Protein AF-A0A2R6Y3Q4-F1 (afdb_monomer_lite)

pLDDT: mean 91.63, std 10.3, range [46.16, 97.69]

Organism: NCBI:txid2163959

Foldseek 3Di:
DVVCVVVVVDDDQDDDPQLVVQLVVCCVQQNNVLSSQLSSCLVVLEEAEEQDPVNLVSCVVCVVSRVSHPYYYHDHPPPDDD

Radius of gyration: 13.36 Å; chains: 1; bounding box: 32×34×29 Å

Secondary structure (DSSP, 8-state):
-HHHHHTTSSPPPPP-HHHHHHHHHHHHHH-HHHHHHHHHHHHTT--EEES-HHHHHHHHHTTTT-TT---EEE--GGG---

Sequence (82 aa):
MKGLIEDEILYVLDGNEESVIKQIELSKALGSADAVNASIADLFGTSFLTVDKKLAYKMKSVEIELPNIRNVYYTTSQFRDY

Structure (mmCIF, N/CA/C/O backbone):
data_AF-A0A2R6Y3Q4-F1
#
_entry.id   AF-A0A2R6Y3Q4-F1
#
loop_
_atom_site.group_PDB
_atom_site.id
_atom_site.type_symbol
_atom_site.label_atom_id
_atom_site.label_alt_id
_atom_site.label_comp_id
_atom_site.label_asym_id
_atom_site.label_entity_id
_atom_site.label_seq_id
_atom_site.pdbx_PDB_ins_code
_atom_site.Cartn_x
_atom_site.Cartn_y
_atom_site.Cartn_z
_atom_site.occupancy
_atom_site.B_iso_or_equiv
_atom_site.auth_seq_id
_atom_site.auth_comp_id
_atom_site.auth_asym_id
_atom_site.auth_atom_id
_atom_site.pdbx_PDB_model_num
ATOM 1 N N . MET A 1 1 ? 17.713 -8.238 -6.897 1.00 77.75 1 MET A N 1
ATOM 2 C CA . MET A 1 1 ? 16.812 -7.062 -6.875 1.00 77.75 1 MET A CA 1
ATOM 3 C C . MET A 1 1 ? 17.122 -6.087 -8.003 1.00 77.75 1 MET A C 1
ATOM 5 O O . MET A 1 1 ? 16.273 -5.954 -8.862 1.00 77.75 1 MET A O 1
ATOM 9 N N . LYS A 1 2 ? 18.321 -5.479 -8.072 1.00 86.38 2 LYS A N 1
ATOM 10 C CA . LYS A 1 2 ? 18.702 -4.555 -9.165 1.00 86.38 2 LYS A CA 1
ATOM 11 C C . LYS A 1 2 ? 18.498 -5.145 -10.570 1.00 86.38 2 LYS A C 1
ATOM 13 O O . LYS A 1 2 ? 17.807 -4.531 -11.365 1.00 86.38 2 LYS A O 1
ATOM 18 N N . GLY A 1 3 ? 18.987 -6.368 -10.805 1.00 93.31 3 GLY A N 1
ATOM 19 C CA . GLY A 1 3 ? 18.793 -7.062 -12.086 1.00 93.31 3 GLY A CA 1
ATOM 20 C C . GLY A 1 3 ? 17.322 -7.255 -12.463 1.00 93.31 3 GLY A C 1
ATOM 21 O O . GLY A 1 3 ? 16.964 -7.038 -13.600 1.00 93.31 3 GLY A O 1
ATOM 22 N N . LEU A 1 4 ? 16.427 -7.511 -11.500 1.00 92.62 4 LEU A N 1
ATOM 23 C CA . LEU A 1 4 ? 14.992 -7.659 -11.789 1.00 92.62 4 LEU A CA 1
ATOM 24 C C . LEU A 1 4 ? 14.333 -6.351 -12.255 1.00 92.62 4 LEU A C 1
ATOM 26 O O . LEU A 1 4 ? 13.322 -6.395 -12.943 1.00 92.62 4 LEU A O 1
ATO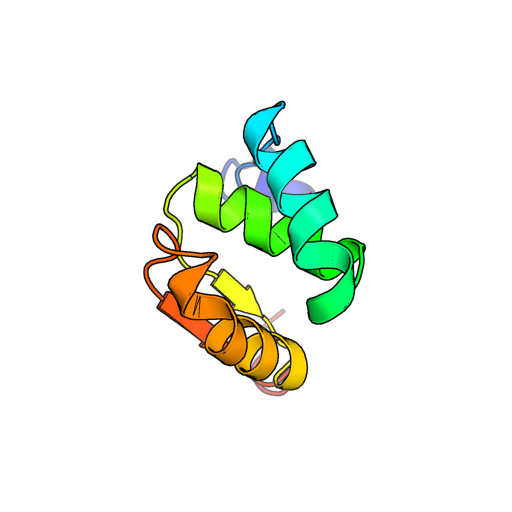M 30 N N . ILE A 1 5 ? 14.872 -5.200 -11.844 1.00 91.81 5 ILE A N 1
ATOM 31 C CA . ILE A 1 5 ? 14.409 -3.890 -12.316 1.00 91.81 5 ILE A CA 1
ATOM 32 C C . ILE A 1 5 ? 14.986 -3.617 -13.709 1.00 91.81 5 ILE A C 1
ATOM 34 O O . ILE A 1 5 ? 14.264 -3.168 -14.590 1.00 91.81 5 ILE A O 1
ATOM 38 N N . GLU A 1 6 ? 16.276 -3.906 -13.910 1.00 94.38 6 GLU A N 1
ATOM 39 C CA . GLU A 1 6 ? 16.962 -3.734 -15.201 1.00 94.38 6 GLU A CA 1
ATOM 40 C C . GLU A 1 6 ? 16.381 -4.644 -16.293 1.00 94.38 6 GLU A C 1
ATOM 42 O O . GLU A 1 6 ? 16.249 -4.215 -17.434 1.00 94.38 6 GLU A O 1
ATOM 47 N N . ASP A 1 7 ? 15.972 -5.856 -15.922 1.00 95.38 7 ASP A N 1
ATOM 48 C CA . ASP A 1 7 ? 15.319 -6.838 -16.791 1.00 95.38 7 ASP A CA 1
ATOM 49 C C . ASP A 1 7 ? 13.805 -6.570 -16.956 1.00 95.38 7 ASP A C 1
ATOM 51 O O . ASP A 1 7 ? 13.088 -7.409 -17.498 1.00 95.38 7 ASP A O 1
ATOM 55 N N . GLU A 1 8 ? 13.297 -5.435 -16.452 1.00 90.00 8 GLU A N 1
ATOM 56 C CA . GLU A 1 8 ? 11.886 -5.006 -16.518 1.00 90.00 8 GLU A CA 1
ATOM 57 C C . GLU A 1 8 ? 10.872 -6.008 -15.926 1.00 90.00 8 GLU A C 1
ATOM 59 O O . GLU A 1 8 ? 9.678 -5.967 -16.218 1.00 90.00 8 GLU A O 1
ATOM 64 N N . ILE A 1 9 ? 11.325 -6.898 -15.040 1.00 93.25 9 ILE A N 1
ATOM 65 C CA . ILE A 1 9 ? 10.461 -7.832 -14.303 1.00 93.25 9 ILE A CA 1
ATOM 66 C C . ILE A 1 9 ? 9.733 -7.093 -13.172 1.00 93.25 9 ILE A C 1
ATOM 68 O O . ILE A 1 9 ? 8.577 -7.389 -12.864 1.00 93.25 9 ILE A O 1
ATOM 72 N N . LEU A 1 10 ? 10.413 -6.134 -12.535 1.00 92.25 10 LEU A N 1
ATOM 73 C CA . LEU A 1 10 ? 9.855 -5.270 -11.498 1.00 92.25 10 LEU A CA 1
ATOM 74 C C . LEU A 1 10 ? 9.783 -3.827 -11.987 1.00 92.25 10 LEU A C 1
ATOM 76 O O . LEU A 1 10 ? 10.806 -3.175 -12.188 1.00 92.25 10 LEU A O 1
ATOM 80 N N . TYR A 1 11 ? 8.562 -3.312 -12.085 1.00 91.19 11 TYR A N 1
ATOM 81 C CA . TYR A 1 11 ? 8.313 -1.906 -12.373 1.00 91.19 11 TYR A CA 1
ATOM 82 C C . TYR A 1 11 ? 8.340 -1.080 -11.088 1.00 91.19 11 TYR A C 1
ATOM 84 O O . TYR A 1 11 ? 7.751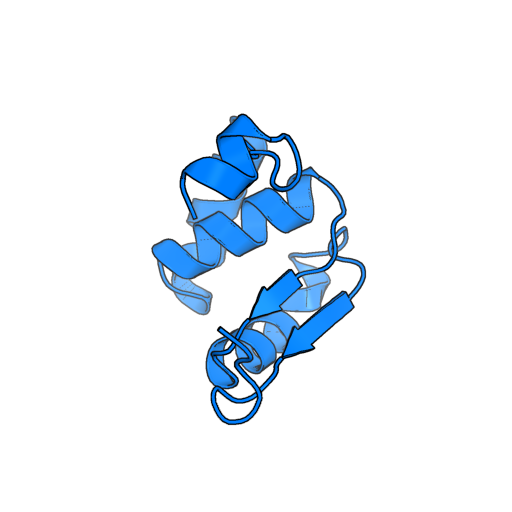 -1.461 -10.074 1.00 91.19 11 TYR A O 1
ATOM 92 N N . VAL A 1 12 ? 9.014 0.068 -11.139 1.00 91.62 12 VAL A N 1
ATOM 93 C CA . VAL A 1 12 ? 8.968 1.065 -10.066 1.00 91.62 12 VAL A CA 1
ATOM 94 C C . VAL A 1 12 ? 7.697 1.888 -10.241 1.00 91.62 12 VAL A C 1
ATOM 96 O O . VAL A 1 12 ? 7.427 2.389 -11.331 1.00 91.62 12 VAL A O 1
ATOM 99 N N . LEU A 1 13 ? 6.910 1.995 -9.173 1.00 92.69 13 LEU A N 1
ATOM 100 C CA . LEU A 1 13 ? 5.716 2.828 -9.139 1.00 92.69 13 LEU A CA 1
ATOM 101 C C . LEU A 1 13 ? 6.022 4.108 -8.371 1.00 92.69 13 LEU A C 1
ATOM 103 O O . LEU A 1 13 ? 6.434 4.049 -7.212 1.00 92.69 13 LEU A O 1
ATOM 107 N N . ASP A 1 14 ? 5.772 5.242 -9.015 1.00 93.81 14 ASP A N 1
ATOM 108 C CA . ASP A 1 14 ? 5.920 6.558 -8.411 1.00 93.81 14 ASP A CA 1
ATOM 109 C C . ASP A 1 14 ? 4.564 7.097 -7.957 1.00 93.81 14 ASP A C 1
ATOM 111 O O . ASP A 1 14 ? 3.554 6.991 -8.657 1.00 93.81 14 ASP A O 1
ATOM 115 N N . GLY A 1 15 ? 4.549 7.690 -6.766 1.00 93.75 15 GLY A N 1
ATOM 116 C CA . GLY A 1 15 ? 3.384 8.399 -6.257 1.00 93.75 15 GLY A CA 1
ATOM 117 C C . GLY A 1 15 ? 3.162 9.741 -6.957 1.00 93.75 15 GLY A C 1
ATOM 118 O O . GLY A 1 15 ? 4.070 10.341 -7.531 1.00 93.75 15 GLY A O 1
ATOM 119 N N . ASN A 1 16 ? 1.938 10.244 -6.850 1.00 96.19 16 ASN A N 1
AT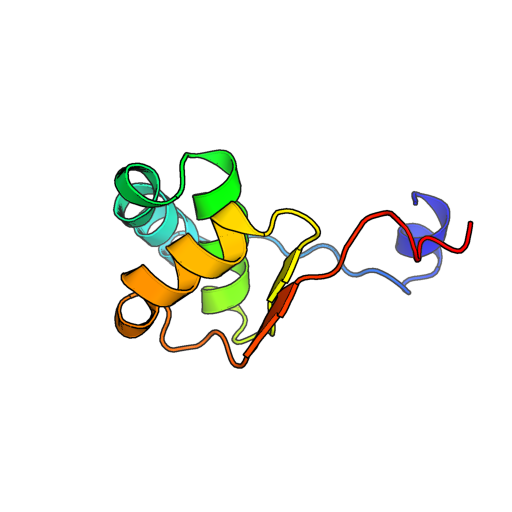OM 120 C CA . ASN A 1 16 ? 1.545 11.599 -7.228 1.00 96.19 16 ASN A CA 1
ATOM 121 C C . ASN A 1 16 ? 0.998 12.370 -6.008 1.00 96.19 16 ASN A C 1
ATOM 123 O O . ASN A 1 16 ? 0.947 11.845 -4.893 1.00 96.19 16 ASN A O 1
ATOM 127 N N . GLU A 1 17 ? 0.554 13.608 -6.225 1.00 97.62 17 GLU A N 1
ATOM 128 C CA . GLU A 1 17 ? -0.041 14.453 -5.181 1.00 97.62 17 GLU A CA 1
ATOM 129 C C . GLU A 1 17 ? -1.173 13.751 -4.408 1.00 97.62 17 GLU A C 1
ATOM 131 O O . GLU A 1 17 ? -1.188 13.787 -3.179 1.00 97.62 17 GLU A O 1
ATOM 136 N N . GLU A 1 18 ? -2.064 13.037 -5.102 1.00 96.00 18 GLU A N 1
ATOM 137 C CA . GLU A 1 18 ? -3.167 12.292 -4.485 1.00 96.00 18 GLU A CA 1
ATOM 138 C C . GLU A 1 18 ? -2.653 11.209 -3.527 1.00 96.00 18 GLU A C 1
ATOM 140 O O . GLU A 1 18 ? -3.075 11.145 -2.371 1.00 96.00 18 GLU A O 1
ATOM 145 N N . SER A 1 19 ? -1.672 10.410 -3.955 1.00 96.38 19 SER A N 1
ATOM 146 C CA . SER A 1 19 ? -1.069 9.384 -3.095 1.00 96.38 19 SER A CA 1
ATOM 147 C C . SER A 1 19 ? -0.314 9.969 -1.897 1.00 96.38 19 SER A C 1
ATOM 149 O O . SER A 1 19 ? -0.253 9.330 -0.845 1.00 96.38 19 SER A O 1
ATOM 151 N N . VAL A 1 20 ? 0.228 11.186 -2.018 1.00 97.06 20 VAL A N 1
ATOM 152 C CA . VAL A 1 20 ? 0.905 11.887 -0.915 1.00 97.06 20 VAL A CA 1
ATOM 153 C C . VAL A 1 20 ? -0.111 12.384 0.112 1.00 97.06 20 VAL A C 1
ATOM 155 O O . VAL A 1 20 ? 0.092 12.199 1.312 1.00 97.06 20 VAL A O 1
ATOM 158 N N . ILE A 1 21 ? -1.230 12.961 -0.333 1.00 97.69 21 ILE A N 1
ATOM 159 C CA . ILE A 1 21 ? -2.325 13.359 0.564 1.00 97.69 21 ILE A CA 1
ATOM 160 C C . ILE A 1 21 ? -2.851 12.125 1.304 1.00 97.69 21 ILE A C 1
ATOM 162 O O . ILE A 1 21 ? -2.903 12.107 2.535 1.00 97.69 21 ILE A O 1
ATOM 166 N N . LYS A 1 22 ? -3.123 11.046 0.566 1.00 96.94 22 LYS A N 1
ATOM 167 C CA . LYS A 1 22 ? -3.588 9.774 1.124 1.00 96.94 22 LYS A CA 1
ATOM 168 C C . LYS A 1 22 ? -2.602 9.172 2.130 1.00 96.94 22 LYS A C 1
ATOM 170 O O . LYS A 1 22 ? -2.996 8.681 3.187 1.00 96.94 22 LYS A O 1
ATOM 175 N N . GLN A 1 23 ? -1.303 9.240 1.842 1.00 96.88 23 GLN A N 1
ATOM 176 C CA . GLN A 1 23 ? -0.252 8.807 2.764 1.00 96.88 23 GLN A CA 1
ATOM 177 C C . GLN A 1 23 ? -0.331 9.566 4.096 1.00 96.88 23 GLN A C 1
ATOM 179 O O . GLN A 1 23 ? -0.191 8.953 5.156 1.00 96.88 23 GLN A O 1
ATOM 184 N N . ILE A 1 24 ? -0.543 10.887 4.066 1.00 96.81 24 ILE A N 1
ATOM 185 C CA . ILE A 1 24 ? -0.657 11.707 5.281 1.00 96.81 24 ILE A CA 1
ATOM 186 C C . ILE A 1 24 ? -1.860 11.249 6.112 1.00 96.81 24 ILE A C 1
ATOM 188 O O . ILE A 1 24 ? -1.713 11.040 7.319 1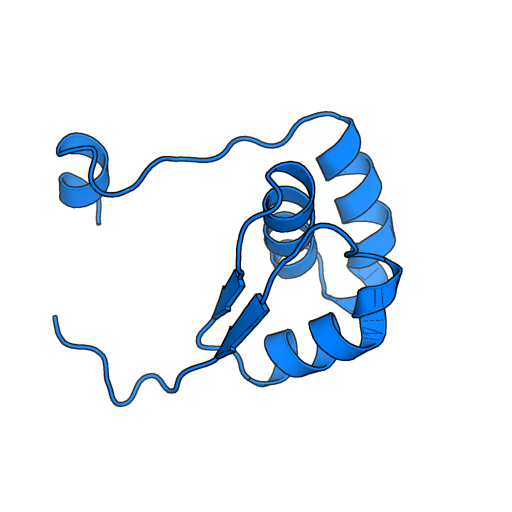.00 96.81 24 ILE A O 1
ATOM 192 N N . GLU A 1 25 ? -3.007 11.018 5.474 1.00 96.50 25 GLU A N 1
ATOM 193 C CA . GLU A 1 25 ? -4.232 10.533 6.126 1.00 96.50 25 GLU A CA 1
ATOM 194 C C . GLU A 1 25 ? -4.022 9.171 6.805 1.00 96.50 25 GLU A C 1
ATOM 196 O O . GLU A 1 25 ? -4.371 8.977 7.973 1.00 96.50 25 GLU A O 1
ATOM 201 N N . LEU A 1 26 ? -3.374 8.239 6.103 1.00 96.94 26 LEU A N 1
ATOM 202 C CA . LEU A 1 26 ? -3.151 6.868 6.569 1.00 96.94 26 LEU A CA 1
ATOM 203 C C . LEU A 1 26 ? -2.003 6.739 7.578 1.00 96.94 26 LEU A C 1
ATOM 205 O O . LEU A 1 26 ? -1.940 5.752 8.319 1.00 96.94 26 LEU A O 1
ATOM 209 N N . SER A 1 27 ? -1.096 7.720 7.638 1.00 96.12 27 SER A N 1
ATOM 210 C CA . SER A 1 27 ? 0.134 7.665 8.442 1.00 96.12 27 SER A CA 1
ATOM 211 C C . SER A 1 27 ? -0.117 7.359 9.920 1.00 96.12 27 SER A C 1
ATOM 213 O O . SER A 1 27 ? 0.658 6.632 10.542 1.00 96.12 27 SER A O 1
ATOM 215 N N . LYS A 1 28 ? -1.234 7.841 10.477 1.00 93.69 28 LYS A N 1
ATOM 216 C CA . LYS A 1 28 ? -1.614 7.604 11.874 1.00 93.69 28 LYS A CA 1
ATOM 217 C C . LYS A 1 28 ? -2.007 6.148 12.145 1.00 93.69 28 LYS A C 1
ATOM 219 O O . LYS A 1 28 ? -1.749 5.645 13.236 1.00 93.69 28 LYS A O 1
ATOM 224 N N . ALA A 1 29 ? -2.633 5.479 11.179 1.00 94.62 29 ALA A N 1
ATOM 225 C CA . ALA A 1 29 ? -3.099 4.100 11.321 1.00 94.62 29 ALA A CA 1
ATOM 226 C C . ALA A 1 29 ? -2.001 3.087 10.957 1.00 94.62 29 ALA A C 1
ATOM 228 O O . ALA A 1 29 ? -1.731 2.131 11.697 1.00 94.62 29 ALA A O 1
ATOM 229 N N . LEU A 1 30 ? -1.339 3.310 9.821 1.00 95.44 30 LEU A N 1
ATOM 230 C CA . LEU A 1 30 ? -0.395 2.355 9.244 1.00 95.44 30 LEU A CA 1
ATOM 231 C C . LEU A 1 30 ? 1.047 2.618 9.695 1.00 95.44 30 LEU A C 1
ATOM 233 O O . LEU A 1 30 ? 1.782 1.670 9.951 1.00 95.44 30 LEU A O 1
ATOM 237 N N . GLY A 1 31 ? 1.409 3.877 9.937 1.00 95.25 31 GLY A N 1
ATOM 238 C CA . GLY A 1 31 ? 2.796 4.324 10.070 1.00 95.25 31 GLY A CA 1
ATOM 239 C C . GLY A 1 31 ? 3.325 4.843 8.733 1.00 95.25 31 GLY A C 1
ATOM 240 O O . GLY A 1 31 ? 2.823 4.472 7.676 1.00 95.25 31 GLY A O 1
ATOM 241 N N . SER A 1 32 ? 4.327 5.725 8.763 1.00 91.44 32 SER A N 1
ATOM 242 C CA . SER A 1 32 ? 4.713 6.518 7.585 1.00 91.44 32 SER A CA 1
ATOM 243 C C . SER A 1 32 ? 5.108 5.679 6.368 1.00 91.44 32 SER A C 1
ATOM 245 O O . SER A 1 32 ? 4.633 5.958 5.276 1.00 91.44 32 SER A O 1
ATOM 247 N N . ALA A 1 33 ? 5.946 4.652 6.541 1.00 92.19 33 ALA A N 1
ATOM 248 C CA . ALA A 1 33 ? 6.413 3.824 5.425 1.00 92.19 33 ALA A CA 1
ATOM 249 C C . ALA A 1 33 ? 5.301 2.927 4.855 1.00 92.19 33 ALA A C 1
ATOM 251 O O . ALA A 1 33 ? 5.149 2.807 3.642 1.00 92.19 33 ALA A O 1
ATOM 252 N N . ASP A 1 34 ? 4.490 2.336 5.728 1.00 95.44 34 ASP A N 1
ATOM 253 C CA . ASP A 1 34 ? 3.382 1.475 5.320 1.00 95.44 34 ASP A CA 1
ATOM 254 C C . ASP A 1 34 ? 2.275 2.272 4.622 1.00 95.44 34 ASP A C 1
ATOM 256 O O . ASP A 1 34 ? 1.698 1.807 3.641 1.00 95.44 34 ASP A O 1
ATOM 260 N N . ALA A 1 35 ? 2.027 3.501 5.083 1.00 97.12 35 ALA A N 1
ATOM 261 C CA . ALA A 1 35 ? 1.094 4.427 4.458 1.00 97.12 35 ALA A CA 1
ATOM 262 C C . ALA A 1 35 ? 1.520 4.827 3.039 1.00 97.12 35 ALA A C 1
ATOM 264 O O . ALA A 1 35 ? 0.648 4.939 2.186 1.00 97.12 35 ALA A O 1
ATOM 265 N N . VAL A 1 36 ? 2.827 4.988 2.771 1.00 96.62 36 VAL A N 1
ATOM 266 C CA . VAL A 1 36 ? 3.350 5.236 1.409 1.00 96.62 36 VAL A CA 1
ATOM 267 C C . VAL A 1 36 ? 2.989 4.074 0.489 1.00 96.62 36 VAL A C 1
ATOM 269 O O . VAL A 1 36 ? 2.415 4.264 -0.578 1.00 96.62 36 VAL A O 1
ATOM 272 N N . ASN A 1 37 ? 3.305 2.845 0.901 1.00 95.69 37 ASN A N 1
ATOM 273 C CA . ASN A 1 37 ? 3.075 1.683 0.046 1.00 95.69 37 ASN A CA 1
ATOM 274 C C . ASN A 1 37 ? 1.573 1.446 -0.174 1.00 95.69 37 ASN A C 1
ATOM 276 O O . ASN A 1 37 ? 1.161 1.105 -1.281 1.00 95.69 37 ASN A O 1
ATOM 280 N N . ALA A 1 38 ? 0.754 1.626 0.867 1.00 97.12 38 ALA A N 1
ATOM 281 C CA . ALA A 1 38 ? -0.694 1.493 0.765 1.00 97.12 38 ALA A CA 1
ATOM 282 C C . ALA A 1 38 ? -1.303 2.570 -0.146 1.00 97.12 38 ALA A C 1
ATOM 284 O O . ALA A 1 38 ? -2.144 2.238 -0.977 1.00 97.12 38 ALA A O 1
ATOM 285 N N . SER A 1 39 ? -0.861 3.830 -0.047 1.00 97.62 39 SER A N 1
ATOM 286 C CA . SER A 1 39 ? -1.386 4.905 -0.895 1.00 97.62 39 SER A CA 1
ATOM 287 C C . SER A 1 39 ? -0.992 4.752 -2.361 1.00 97.62 39 SER A C 1
ATOM 289 O O . SER A 1 39 ? -1.812 5.006 -3.237 1.00 97.62 39 SER A O 1
ATOM 291 N N . ILE A 1 40 ? 0.227 4.285 -2.646 1.00 97.44 40 ILE A N 1
ATOM 292 C CA . ILE A 1 40 ? 0.648 3.962 -4.015 1.00 97.44 40 ILE A CA 1
ATOM 293 C C . ILE A 1 40 ? -0.170 2.778 -4.547 1.00 97.44 40 ILE A C 1
ATOM 295 O O . ILE A 1 40 ? -0.675 2.827 -5.666 1.00 97.44 40 ILE A O 1
ATOM 299 N N . ALA A 1 41 ? -0.355 1.719 -3.754 1.00 96.62 41 ALA A N 1
ATOM 300 C CA . ALA A 1 41 ? -1.138 0.566 -4.195 1.00 96.62 41 ALA A CA 1
ATOM 301 C C . ALA A 1 41 ? -2.600 0.931 -4.505 1.00 96.62 41 ALA A C 1
ATOM 303 O O . ALA A 1 41 ? -3.141 0.436 -5.499 1.00 96.62 41 ALA A O 1
ATOM 304 N N . ASP A 1 42 ? -3.198 1.808 -3.692 1.00 97.50 42 ASP A N 1
ATOM 305 C CA . ASP A 1 42 ? -4.538 2.367 -3.897 1.00 97.50 42 ASP A CA 1
ATOM 306 C C . ASP A 1 42 ? -4.592 3.248 -5.155 1.00 97.50 42 ASP A C 1
ATOM 308 O O . ASP A 1 42 ? -5.464 3.051 -5.997 1.00 97.50 42 ASP A O 1
ATOM 312 N N . LEU A 1 43 ? -3.610 4.132 -5.367 1.00 97.62 43 LEU A N 1
ATOM 313 C CA . LEU A 1 43 ? -3.530 4.975 -6.568 1.00 97.62 43 LEU A CA 1
ATOM 314 C C . LEU A 1 43 ? -3.561 4.148 -7.866 1.00 97.62 43 LEU A C 1
ATOM 316 O O . LEU A 1 43 ? -4.273 4.485 -8.809 1.00 97.62 43 LEU A O 1
ATOM 320 N N . PHE A 1 44 ? -2.798 3.054 -7.919 1.00 96.88 44 PHE A N 1
ATOM 321 C CA . PHE A 1 44 ? -2.700 2.209 -9.115 1.00 96.88 44 PHE A CA 1
ATOM 322 C C . PHE A 1 44 ? -3.741 1.076 -9.166 1.00 96.88 44 PHE A C 1
ATOM 324 O O . PHE A 1 44 ? -3.758 0.295 -10.120 1.00 96.88 44 PHE A O 1
ATOM 331 N N . GLY A 1 45 ? -4.603 0.946 -8.153 1.00 96.19 45 GLY A N 1
ATOM 332 C CA . GLY A 1 45 ? -5.612 -0.114 -8.077 1.00 96.19 45 GLY A CA 1
ATOM 333 C C . GLY A 1 45 ? -5.028 -1.532 -8.084 1.00 96.19 45 GLY A C 1
ATOM 334 O O . GLY A 1 45 ? -5.569 -2.445 -8.725 1.00 96.19 45 GLY A O 1
ATOM 335 N N . THR A 1 46 ? -3.881 -1.707 -7.424 1.00 94.69 46 THR A N 1
ATOM 336 C CA . THR A 1 46 ? -3.103 -2.957 -7.413 1.00 94.69 46 THR A CA 1
ATOM 337 C C . THR A 1 46 ? -3.423 -3.819 -6.190 1.00 94.69 46 THR A C 1
ATOM 339 O O . THR A 1 46 ? -4.083 -3.392 -5.246 1.00 94.69 46 THR A O 1
ATOM 342 N N . SER A 1 47 ? -3.001 -5.086 -6.215 1.00 95.88 47 SER A N 1
ATOM 343 C CA . SER A 1 47 ? -3.013 -5.914 -5.001 1.00 95.88 47 SER A CA 1
ATOM 344 C C . SER A 1 47 ? -1.762 -5.641 -4.171 1.00 95.88 47 SER A C 1
ATOM 346 O O . SER A 1 47 ? -0.696 -5.382 -4.723 1.00 95.88 47 SER A O 1
ATOM 348 N N . PHE A 1 48 ? -1.877 -5.761 -2.854 1.00 95.75 48 PHE A N 1
ATOM 349 C CA . PHE A 1 48 ? -0.789 -5.520 -1.916 1.00 95.75 48 PHE A CA 1
ATOM 350 C C . PHE A 1 48 ? -0.251 -6.841 -1.368 1.00 95.75 48 PHE A C 1
ATOM 352 O O . PHE A 1 48 ? -1.023 -7.644 -0.847 1.00 95.75 48 PHE A O 1
ATOM 359 N N . LEU A 1 49 ? 1.060 -7.076 -1.454 1.00 94.44 49 LEU A N 1
ATOM 360 C CA . LEU A 1 49 ? 1.716 -8.250 -0.871 1.00 94.44 49 LEU A CA 1
ATOM 361 C C . LEU A 1 49 ? 2.712 -7.813 0.200 1.00 94.44 49 LEU A C 1
ATOM 363 O O . LEU A 1 49 ? 3.589 -6.993 -0.058 1.00 94.44 49 LEU A O 1
ATOM 367 N N . THR A 1 50 ? 2.622 -8.410 1.387 1.00 92.81 50 THR A N 1
ATOM 368 C CA . THR A 1 50 ? 3.574 -8.155 2.473 1.00 92.81 50 THR A CA 1
ATOM 369 C C . THR A 1 50 ? 3.948 -9.418 3.239 1.00 92.81 50 THR A C 1
ATOM 371 O O . THR A 1 50 ? 3.215 -10.404 3.272 1.00 92.81 50 THR A O 1
ATOM 374 N N . VAL A 1 51 ? 5.113 -9.391 3.882 1.00 91.88 51 VAL A N 1
ATOM 375 C CA . VAL A 1 51 ? 5.496 -10.393 4.889 1.00 91.88 51 VAL A CA 1
ATOM 376 C C . VAL A 1 51 ? 5.129 -9.957 6.312 1.00 91.88 51 VAL A C 1
ATOM 378 O O . VAL A 1 51 ? 5.248 -10.740 7.254 1.00 91.88 51 VAL A O 1
ATOM 381 N N . ASP A 1 52 ? 4.672 -8.714 6.485 1.00 91.38 52 ASP A N 1
ATOM 382 C CA . ASP A 1 52 ? 4.197 -8.196 7.762 1.00 91.38 52 ASP A CA 1
ATOM 383 C C . ASP A 1 52 ? 2.702 -8.491 7.938 1.00 91.38 52 ASP A C 1
ATOM 385 O O . ASP A 1 52 ? 1.815 -7.808 7.419 1.00 91.38 52 ASP A O 1
ATOM 389 N N . LYS A 1 53 ? 2.416 -9.518 8.740 1.00 91.38 53 LYS A N 1
ATOM 390 C CA . LYS A 1 53 ? 1.047 -9.907 9.087 1.00 91.38 53 LYS A CA 1
ATOM 391 C C . LYS A 1 53 ? 0.281 -8.789 9.810 1.00 91.38 53 LYS A C 1
ATOM 393 O O . LYS A 1 53 ? -0.930 -8.673 9.635 1.00 91.38 53 LYS A O 1
ATOM 398 N N . LYS A 1 54 ? 0.949 -7.977 10.640 1.00 92.62 54 LYS A N 1
ATOM 399 C CA . LYS A 1 54 ? 0.300 -6.871 11.362 1.00 92.62 54 LYS A CA 1
ATOM 400 C C . LYS A 1 54 ? -0.124 -5.780 10.391 1.00 92.62 54 LYS A C 1
ATOM 402 O O . LYS A 1 54 ? -1.232 -5.271 10.538 1.00 92.62 54 LYS A O 1
ATOM 407 N N . LEU A 1 55 ? 0.708 -5.467 9.398 1.00 94.56 55 LEU A N 1
ATOM 408 C CA . LEU A 1 55 ? 0.348 -4.524 8.340 1.00 94.56 55 LEU A CA 1
ATOM 409 C C . LEU A 1 55 ? -0.898 -4.994 7.586 1.00 94.56 55 LEU A C 1
ATOM 411 O O . LEU A 1 55 ? -1.854 -4.234 7.473 1.00 94.56 55 LEU A O 1
ATOM 415 N N . ALA A 1 56 ? -0.944 -6.260 7.167 1.00 94.56 56 ALA A N 1
ATOM 416 C CA . ALA A 1 56 ? -2.113 -6.797 6.470 1.00 94.56 56 ALA A CA 1
ATOM 417 C C . ALA A 1 56 ? -3.409 -6.666 7.296 1.00 94.56 56 ALA A C 1
ATOM 419 O O . ALA A 1 56 ? -4.450 -6.274 6.768 1.00 94.56 56 ALA A O 1
ATOM 420 N N . TYR A 1 57 ? -3.350 -6.922 8.609 1.00 94.38 57 TYR A N 1
ATOM 421 C CA . TYR A 1 57 ? -4.499 -6.703 9.495 1.00 94.38 57 TYR A CA 1
ATOM 422 C C . TYR A 1 57 ? -4.878 -5.228 9.640 1.00 94.38 57 TYR A C 1
ATOM 424 O O . TYR A 1 57 ? -6.065 -4.908 9.635 1.00 94.38 57 TYR A O 1
ATOM 432 N N . LYS A 1 58 ? -3.896 -4.330 9.763 1.00 95.69 58 LYS A N 1
ATOM 433 C CA . LYS A 1 58 ? -4.159 -2.890 9.834 1.00 95.69 58 LYS A CA 1
ATOM 434 C C . LYS A 1 58 ? -4.787 -2.369 8.545 1.00 95.69 58 LYS A C 1
ATOM 436 O O . LYS A 1 58 ? -5.758 -1.629 8.624 1.00 95.69 58 LYS A O 1
ATOM 441 N N . MET A 1 59 ? -4.297 -2.791 7.380 1.00 96.00 59 MET A N 1
ATOM 442 C CA . MET A 1 59 ? -4.876 -2.414 6.086 1.00 96.00 59 MET A CA 1
ATOM 443 C C . MET A 1 59 ? -6.330 -2.857 5.973 1.00 96.00 59 MET A C 1
ATOM 445 O O . MET A 1 59 ? -7.161 -2.087 5.516 1.00 96.00 59 MET A O 1
ATOM 449 N N . LYS A 1 60 ? -6.663 -4.048 6.484 1.00 94.00 60 LYS A N 1
ATOM 450 C CA . LYS A 1 60 ? -8.058 -4.491 6.567 1.00 94.00 60 LYS A CA 1
ATOM 451 C C . LYS A 1 60 ? -8.917 -3.594 7.468 1.00 94.00 60 LYS A C 1
ATOM 453 O O . LYS A 1 60 ? -10.088 -3.390 7.187 1.00 94.00 60 LYS A O 1
ATOM 458 N N . SER A 1 61 ? -8.357 -3.042 8.547 1.00 95.00 61 SER A N 1
ATOM 459 C CA . SER A 1 61 ? -9.098 -2.105 9.408 1.00 95.00 61 SER A CA 1
ATOM 460 C C . SER A 1 61 ? -9.338 -0.729 8.779 1.00 95.00 61 SER A C 1
ATOM 462 O O . SER A 1 61 ? -10.194 -0.007 9.278 1.00 95.00 61 SER A O 1
ATOM 464 N N . VAL A 1 62 ? -8.611 -0.393 7.707 1.00 95.69 62 VAL A N 1
ATOM 465 C CA . VAL A 1 62 ? -8.771 0.845 6.926 1.00 95.69 62 VAL A CA 1
ATOM 466 C C . VAL A 1 62 ? -9.160 0.554 5.467 1.00 95.69 62 VAL A C 1
ATOM 468 O O . VAL A 1 62 ? -8.780 1.266 4.540 1.00 95.69 62 VAL A O 1
ATOM 471 N N . GLU A 1 63 ? -9.863 -0.560 5.229 1.00 94.88 63 GLU A N 1
ATOM 472 C CA . GLU A 1 63 ? -10.205 -1.005 3.869 1.00 94.88 63 GLU A CA 1
ATOM 473 C C . GLU A 1 63 ? -11.157 -0.035 3.155 1.00 94.88 63 GLU A C 1
ATOM 475 O O . GLU A 1 63 ? -11.109 0.095 1.936 1.00 94.88 63 GLU A O 1
ATOM 480 N N . ILE A 1 64 ? -11.983 0.692 3.916 1.00 95.94 64 ILE A N 1
ATOM 481 C CA . ILE A 1 64 ? -12.899 1.711 3.386 1.00 95.94 64 ILE A CA 1
ATOM 482 C C . ILE A 1 64 ? -12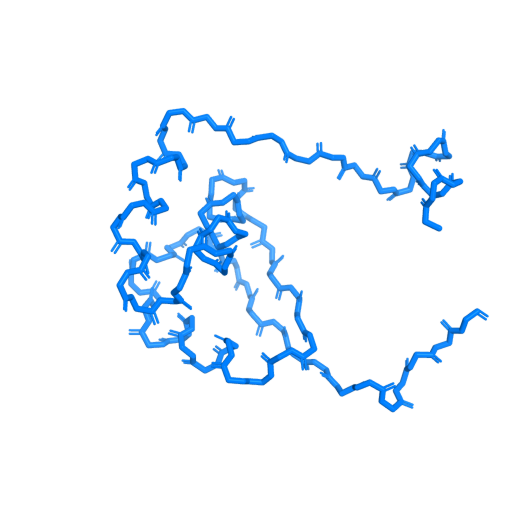.105 2.897 2.829 1.00 95.94 64 ILE A C 1
ATOM 484 O O . ILE A 1 64 ? -12.484 3.481 1.814 1.00 95.94 64 ILE A O 1
ATOM 488 N N . GLU A 1 65 ? -10.989 3.244 3.470 1.00 96.12 65 GLU A N 1
ATOM 489 C CA . GLU A 1 65 ? -10.068 4.268 3.002 1.00 96.12 65 GLU A CA 1
ATOM 490 C C . GLU A 1 65 ? -9.189 3.788 1.840 1.00 96.12 65 GLU A C 1
ATOM 492 O O . GLU A 1 65 ? -8.562 4.629 1.208 1.00 96.12 65 GLU A O 1
ATOM 497 N N . LEU A 1 66 ? -9.149 2.493 1.516 1.00 96.50 66 LEU A N 1
ATOM 498 C CA . LEU A 1 66 ? -8.314 1.909 0.454 1.00 96.50 66 LEU A CA 1
ATOM 499 C C . LEU A 1 66 ? -9.160 1.193 -0.620 1.00 96.50 66 LEU A C 1
ATOM 501 O O . LEU A 1 66 ? -8.955 0.000 -0.875 1.00 96.50 66 LEU A O 1
ATOM 505 N N . PRO A 1 67 ? -10.139 1.878 -1.242 1.00 96.12 67 PRO A N 1
ATOM 506 C CA . PRO A 1 67 ? -11.163 1.234 -2.063 1.00 96.12 67 PRO A CA 1
ATOM 507 C C . PRO A 1 67 ? -10.627 0.613 -3.358 1.00 96.12 67 PRO A C 1
ATOM 509 O O . PRO A 1 67 ? -11.290 -0.246 -3.941 1.00 96.12 67 PRO A O 1
ATOM 512 N N . ASN A 1 68 ? -9.455 1.037 -3.832 1.00 97.44 68 ASN A N 1
ATOM 513 C CA . ASN A 1 68 ? -8.901 0.574 -5.100 1.00 97.44 68 ASN A CA 1
ATOM 514 C C . ASN A 1 68 ? -7.958 -0.626 -4.916 1.00 97.44 68 ASN A C 1
ATOM 516 O O . ASN A 1 68 ? -7.644 -1.318 -5.892 1.00 97.44 68 ASN A O 1
ATOM 520 N N . ILE A 1 69 ? -7.524 -0.923 -3.683 1.00 96.62 69 ILE A N 1
ATOM 521 C CA . ILE A 1 69 ? -6.702 -2.106 -3.412 1.00 96.62 69 ILE A CA 1
ATOM 522 C C . ILE A 1 69 ? -7.557 -3.363 -3.554 1.00 96.62 69 ILE A C 1
ATOM 524 O O . ILE A 1 69 ? -8.424 -3.657 -2.736 1.00 96.62 69 ILE A O 1
ATOM 528 N N . ARG A 1 70 ? -7.267 -4.164 -4.583 1.00 92.50 70 ARG A N 1
ATOM 529 C CA . ARG A 1 70 ? -8.097 -5.334 -4.922 1.00 92.50 70 ARG A CA 1
ATOM 530 C C . ARG A 1 70 ? -8.021 -6.446 -3.885 1.00 92.50 70 ARG A C 1
ATOM 532 O O . ARG A 1 70 ? -9.025 -7.073 -3.575 1.00 92.50 70 ARG A O 1
ATOM 539 N N . ASN A 1 71 ? -6.810 -6.747 -3.425 1.00 95.19 71 ASN A N 1
ATOM 540 C CA . ASN A 1 71 ? -6.539 -7.817 -2.472 1.00 95.19 71 ASN A CA 1
ATOM 541 C C . ASN A 1 71 ? -5.334 -7.445 -1.612 1.00 95.19 71 ASN A C 1
ATOM 543 O O . ASN A 1 71 ? -4.356 -6.901 -2.125 1.00 95.19 71 ASN A O 1
ATOM 547 N N . VAL A 1 72 ? -5.374 -7.814 -0.332 1.00 95.31 72 VAL A N 1
ATOM 548 C CA . VAL A 1 72 ? -4.223 -7.742 0.575 1.00 95.31 72 VAL A CA 1
ATOM 549 C C . VAL A 1 72 ? -3.781 -9.165 0.900 1.00 95.31 72 VAL A C 1
ATOM 551 O O . VAL A 1 72 ? -4.456 -9.895 1.627 1.00 95.31 72 VAL A O 1
ATOM 554 N N . TYR A 1 73 ? -2.639 -9.558 0.352 1.00 93.62 73 TYR A N 1
ATOM 555 C CA . TYR A 1 73 ? -1.996 -10.836 0.607 1.00 93.62 73 TYR A CA 1
ATOM 556 C C . TYR A 1 73 ? -0.921 -10.676 1.674 1.00 93.62 73 TYR A C 1
ATOM 558 O O . TYR A 1 73 ? -0.163 -9.702 1.689 1.00 93.62 73 TYR A O 1
ATOM 566 N N . TYR A 1 74 ? -0.806 -11.677 2.541 1.00 92.12 74 TYR A N 1
ATOM 567 C CA . TYR A 1 74 ? 0.341 -11.792 3.424 1.00 92.12 74 TYR A CA 1
ATOM 568 C C . TYR A 1 74 ? 0.923 -13.195 3.376 1.00 92.12 74 TYR A C 1
ATOM 570 O O . TYR A 1 74 ? 0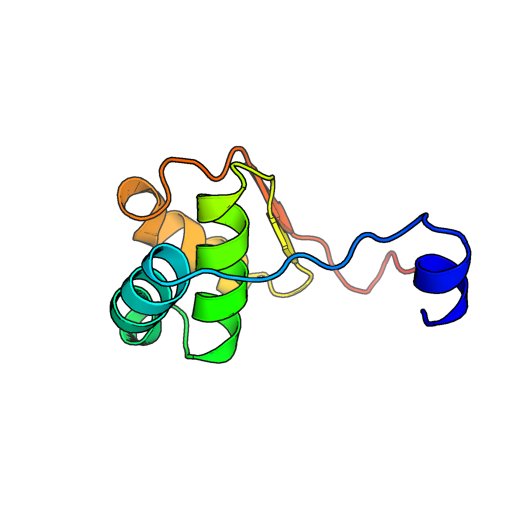.201 -14.183 3.247 1.00 92.12 74 TYR A O 1
ATOM 578 N N . THR A 1 75 ? 2.241 -13.278 3.497 1.00 86.75 75 THR A N 1
ATOM 579 C CA . THR A 1 75 ? 2.962 -14.547 3.587 1.00 86.75 75 THR A CA 1
ATOM 580 C C . THR A 1 75 ? 3.973 -14.507 4.725 1.00 86.75 75 THR A C 1
ATOM 582 O O . THR A 1 75 ? 4.249 -13.460 5.306 1.00 86.75 75 THR A O 1
ATOM 585 N N . THR A 1 76 ? 4.512 -15.662 5.086 1.00 79.75 76 THR A N 1
ATOM 586 C CA . THR A 1 76 ? 5.600 -15.774 6.059 1.00 79.75 76 THR A CA 1
ATOM 587 C C . THR A 1 76 ? 6.939 -15.856 5.338 1.00 79.75 76 THR A C 1
ATOM 589 O O . THR A 1 76 ? 7.032 -16.439 4.261 1.00 79.75 76 THR A O 1
ATOM 592 N N . SER A 1 77 ? 8.009 -15.368 5.967 1.00 70.19 77 SER A N 1
ATOM 593 C CA . SER A 1 77 ? 9.380 -15.453 5.436 1.00 70.19 77 SER A CA 1
ATOM 594 C C . SER A 1 77 ? 9.896 -16.883 5.209 1.00 70.19 77 SER A C 1
ATOM 596 O O . SER A 1 77 ? 10.929 -17.051 4.569 1.00 70.19 77 SER A O 1
ATOM 598 N N . GLN A 1 78 ? 9.185 -17.901 5.706 1.00 67.19 78 GLN A N 1
ATOM 599 C CA . GLN A 1 78 ? 9.534 -19.318 5.572 1.00 67.19 78 GLN A CA 1
ATOM 600 C C . GLN A 1 78 ? 9.480 -19.853 4.132 1.00 67.19 78 GLN A C 1
ATOM 602 O O . GLN A 1 78 ? 10.068 -20.895 3.875 1.00 67.19 78 GLN A O 1
ATOM 607 N N . PHE A 1 79 ? 8.834 -19.148 3.198 1.00 61.56 79 PHE A N 1
ATOM 608 C CA . PHE A 1 79 ? 8.711 -19.563 1.793 1.00 61.56 79 PHE A CA 1
ATOM 609 C C . PHE A 1 79 ? 9.498 -18.660 0.826 1.00 61.56 79 PHE A C 1
ATOM 611 O O . PHE A 1 79 ? 9.077 -18.450 -0.308 1.00 61.56 79 PHE A O 1
ATOM 618 N N . ARG A 1 80 ? 10.616 -18.069 1.272 1.00 52.94 80 ARG A N 1
ATOM 619 C CA . ARG A 1 80 ? 11.542 -17.367 0.368 1.00 52.94 80 ARG A CA 1
ATOM 620 C C . ARG A 1 80 ? 12.408 -18.388 -0.373 1.00 52.94 80 ARG A C 1
ATOM 622 O O . ARG A 1 80 ? 13.345 -18.907 0.224 1.00 52.94 80 ARG A O 1
ATOM 629 N N . ASP A 1 81 ? 12.114 -18.626 -1.647 1.00 46.16 81 ASP A N 1
ATOM 630 C CA . ASP A 1 81 ? 13.112 -19.147 -2.589 1.00 46.16 81 ASP A CA 1
ATOM 631 C C . ASP A 1 81 ? 14.001 -17.974 -3.034 1.00 46.16 81 ASP A C 1
ATOM 633 O O . ASP A 1 81 ? 13.487 -16.908 -3.391 1.00 46.16 81 ASP A O 1
ATOM 637 N N . TYR A 1 82 ? 15.321 -18.141 -2.909 1.00 50.06 82 TYR A N 1
ATOM 638 C CA . TYR A 1 82 ? 16.343 -17.167 -3.316 1.00 50.06 82 TYR A CA 1
ATOM 639 C C . TYR A 1 82 ? 16.927 -17.533 -4.675 1.00 50.06 82 TYR A C 1
ATOM 641 O O . TYR A 1 82 ? 17.181 -18.739 -4.889 1.00 50.06 82 TYR A O 1
#